Protein AF-A0A966YCP8-F1 (afdb_monomer)

Mean predicted aligned error: 17.78 Å

Foldseek 3Di:
DCVVVVHQLQRLCVQLVHHSVVSVCVVVVVDDDDPSSQVSCCVRVVAHSVNVLVVVLVVLLVLLQVQQPPPVDPDDRDDSVVSSCCCVPPVVVSVVVSVVSVVVVVVVVVVVVVVVVVCVVCVVVVVVVVVVVVCVVCVVDDPVVVVVVVVVCVVVDDDDDDDD

Nearest PDB structures (foldseek):
  6chv-assembly1_C  TM=6.507E-01  e=5.576E-02  Proteus vulgaris
  6f8s-assembly1_C  TM=6.378E-01  e=7.864E-02  Pseudomonas putida
  2icp-assembly1_A  TM=6.429E-01  e=9.890E-02  Escherichia coli CFT073
  6f8h-assembly2_C-3  TM=6.432E-01  e=1.244E-01  Pseudomonas putida
  6cf1-assembly1_A  TM=6.341E-01  e=1.047E-01  Proteus vulgaris

Structure (mmCIF, N/CA/C/O backbone):
data_AF-A0A966YCP8-F1
#
_entry.id   AF-A0A966YCP8-F1
#
loop_
_atom_site.group_PDB
_atom_site.id
_atom_site.type_symbol
_atom_site.label_atom_id
_atom_site.label_alt_id
_atom_site.label_comp_id
_atom_site.label_asym_id
_atom_site.label_entity_id
_atom_site.label_seq_id
_atom_site.pdbx_PDB_ins_code
_atom_site.Cartn_x
_atom_site.Cartn_y
_atom_site.Cartn_z
_atom_site.occupancy
_atom_site.B_iso_or_equiv
_atom_site.auth_seq_id
_atom_site.auth_comp_id
_atom_site.auth_asym_id
_atom_site.auth_atom_id
_atom_site.pdbx_PDB_model_num
ATOM 1 N N . MET A 1 1 ? -11.196 8.444 13.468 1.00 68.56 1 MET A N 1
ATOM 2 C CA . MET A 1 1 ? -11.746 8.598 14.839 1.00 68.56 1 MET A CA 1
ATOM 3 C C . MET A 1 1 ? -11.099 9.725 15.640 1.00 68.56 1 MET A C 1
ATOM 5 O O . MET A 1 1 ? -11.724 10.765 15.791 1.00 68.56 1 MET A O 1
ATOM 9 N N . ARG A 1 2 ? -9.838 9.603 16.083 1.00 79.38 2 ARG A N 1
ATOM 10 C CA . ARG A 1 2 ? -9.166 10.622 16.918 1.00 79.38 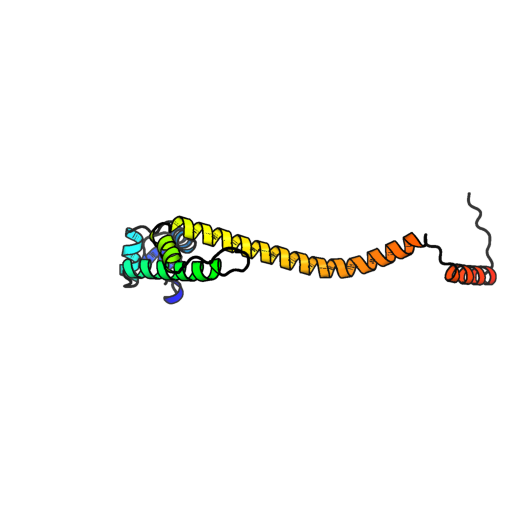2 ARG A CA 1
ATOM 11 C C . ARG A 1 2 ? -9.207 12.050 16.347 1.00 79.38 2 ARG A C 1
ATOM 13 O O . ARG A 1 2 ? -9.564 12.985 17.055 1.00 79.38 2 ARG A O 1
ATOM 20 N N . LYS A 1 3 ? -8.890 12.205 15.054 1.00 77.56 3 LYS A N 1
ATOM 21 C CA . LYS A 1 3 ? -8.942 13.496 14.337 1.00 77.56 3 LYS A CA 1
ATOM 22 C C . LYS A 1 3 ? -10.352 14.105 14.318 1.00 77.56 3 LYS A C 1
ATOM 24 O O . LYS A 1 3 ? -10.488 15.315 14.432 1.00 77.56 3 LYS A O 1
ATOM 29 N N . HIS A 1 4 ? -11.384 13.265 14.234 1.00 75.62 4 HIS A N 1
ATOM 30 C CA . HIS A 1 4 ? -12.790 13.679 14.214 1.00 75.62 4 HIS A CA 1
ATOM 31 C C . HIS A 1 4 ? -13.247 14.215 15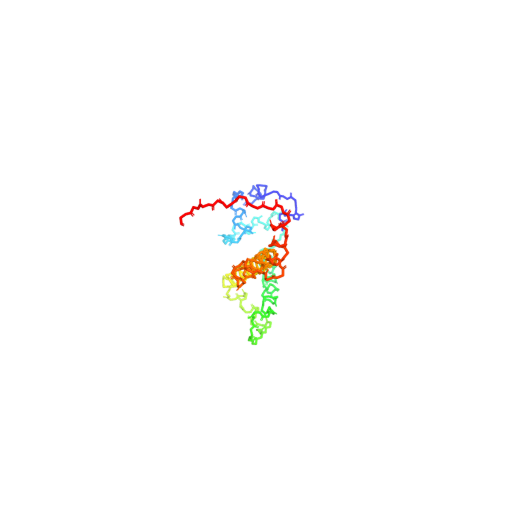.584 1.00 75.62 4 HIS A C 1
ATOM 33 O O . HIS A 1 4 ? -14.013 15.169 15.653 1.00 75.62 4 HIS A O 1
ATOM 39 N N . HIS A 1 5 ? -12.693 13.665 16.671 1.00 75.94 5 HIS A N 1
ATOM 40 C CA . HIS A 1 5 ? -12.909 14.125 18.049 1.00 75.94 5 HIS A CA 1
ATOM 41 C C . HIS A 1 5 ? -11.852 15.130 18.548 1.00 75.94 5 HIS A C 1
ATOM 43 O O . HIS A 1 5 ? -11.831 15.456 19.728 1.00 75.94 5 HIS A O 1
ATOM 49 N N . LYS A 1 6 ? -10.970 15.633 17.667 1.00 84.38 6 LYS A N 1
ATOM 50 C CA . LYS A 1 6 ? -9.878 16.580 17.984 1.00 84.38 6 LYS A CA 1
ATOM 51 C C . LYS A 1 6 ? -8.927 16.146 19.115 1.00 84.38 6 LYS A C 1
ATOM 53 O O . LYS A 1 6 ? -8.263 16.992 19.703 1.00 84.38 6 LYS A O 1
ATOM 58 N N . HIS A 1 7 ? -8.803 14.850 19.385 1.00 86.38 7 HIS A N 1
ATOM 59 C CA . HIS A 1 7 ? -7.879 14.355 20.407 1.00 86.38 7 HIS A CA 1
ATOM 60 C C . HIS A 1 7 ? -6.434 14.291 19.885 1.00 86.38 7 HIS A C 1
ATOM 62 O O . HIS A 1 7 ? -6.196 13.995 18.713 1.00 86.38 7 HIS A O 1
ATOM 68 N N . THR A 1 8 ? -5.436 14.503 20.740 1.00 89.50 8 THR A N 1
ATOM 69 C CA . THR A 1 8 ? -4.015 14.224 20.451 1.00 89.50 8 THR A CA 1
ATOM 70 C C . THR A 1 8 ? -3.688 12.736 20.643 1.00 89.50 8 THR A C 1
ATOM 72 O O . THR A 1 8 ? -4.426 12.012 21.310 1.00 89.50 8 THR A O 1
ATOM 75 N N . GLN A 1 9 ? -2.598 12.221 20.049 1.00 85.38 9 GLN A N 1
ATOM 76 C CA . GLN A 1 9 ? -2.200 10.808 20.240 1.00 85.38 9 GLN A CA 1
ATOM 77 C C . GLN A 1 9 ? -1.966 10.483 21.727 1.00 85.38 9 GLN A C 1
ATOM 79 O O . GLN A 1 9 ? -2.270 9.382 22.180 1.00 85.38 9 GLN A O 1
ATOM 84 N N . ALA A 1 10 ? -1.475 11.462 22.495 1.00 87.88 10 ALA A N 1
ATOM 85 C CA . ALA A 1 10 ? -1.295 11.349 23.937 1.00 87.88 10 ALA A CA 1
ATOM 86 C C . ALA A 1 10 ? -2.628 11.303 24.698 1.00 87.88 10 ALA A C 1
ATOM 88 O O . ALA A 1 10 ? -2.772 10.498 25.616 1.00 87.88 10 ALA A O 1
ATOM 89 N N . GLU 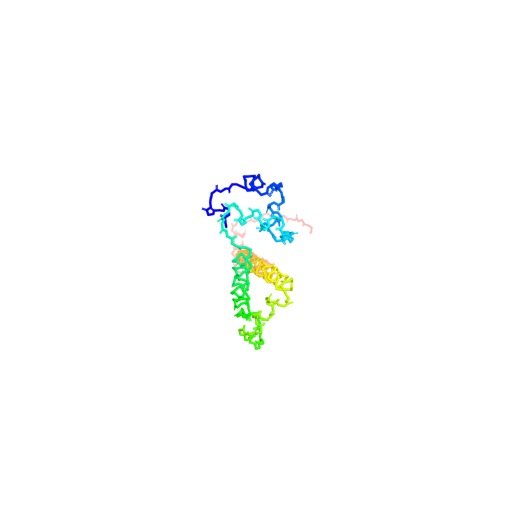A 1 11 ? -3.607 12.124 24.313 1.00 86.44 11 GLU A N 1
ATOM 90 C CA . GLU A 1 11 ? -4.959 12.086 24.885 1.00 86.44 11 GLU A CA 1
ATOM 91 C C . GLU A 1 11 ? -5.654 10.761 24.591 1.00 86.44 11 GLU A C 1
ATOM 93 O O . GLU A 1 11 ? -6.167 10.130 25.512 1.00 86.44 11 GLU A O 1
ATOM 98 N N . LEU A 1 12 ? -5.596 10.288 23.342 1.00 86.94 12 LEU A N 1
ATOM 99 C CA . LEU A 1 12 ? -6.151 8.986 22.983 1.00 86.94 12 LEU A CA 1
ATOM 100 C C . LEU A 1 12 ? -5.473 7.858 23.766 1.00 86.94 12 LEU A C 1
ATOM 102 O O . LEU A 1 12 ? -6.165 6.988 24.280 1.00 86.94 12 LEU A O 1
ATOM 106 N N . GLY A 1 13 ? -4.143 7.896 23.895 1.00 87.56 13 GLY A N 1
ATOM 107 C CA . GLY A 1 13 ? -3.394 6.920 24.683 1.00 87.56 13 GLY A CA 1
ATOM 108 C C . GLY A 1 13 ? -3.882 6.857 26.131 1.00 87.56 13 GLY A C 1
ATOM 109 O O . GLY A 1 13 ? -4.168 5.775 26.638 1.00 87.56 13 GLY A O 1
ATOM 110 N N . LYS A 1 14 ? -4.083 8.016 26.769 1.00 86.31 14 LYS A N 1
ATOM 111 C CA . LYS A 1 14 ? -4.656 8.091 28.122 1.00 86.31 14 LYS A CA 1
ATOM 112 C C . LYS A 1 14 ? -6.074 7.516 28.190 1.00 86.31 14 LYS A C 1
ATOM 114 O O . LYS A 1 14 ? -6.365 6.777 29.122 1.00 86.31 14 LYS A O 1
ATOM 119 N N . LEU A 1 15 ? -6.922 7.824 27.207 1.00 85.19 15 LEU A N 1
ATOM 120 C CA . LEU A 1 15 ? -8.311 7.350 27.128 1.00 85.19 15 LEU A CA 1
ATOM 121 C C . LEU A 1 15 ? -8.419 5.825 26.999 1.00 85.19 15 LEU A C 1
ATOM 123 O O . LEU A 1 15 ? -9.285 5.228 27.625 1.00 85.19 15 LEU A O 1
ATOM 127 N N . ILE A 1 16 ? -7.531 5.194 26.227 1.00 86.94 16 ILE A N 1
ATOM 128 C CA . ILE A 1 16 ? -7.567 3.741 25.971 1.00 86.94 16 ILE A CA 1
ATOM 129 C C . ILE A 1 16 ? -6.536 2.948 26.796 1.00 86.94 16 ILE A C 1
ATOM 131 O O . ILE A 1 16 ? -6.344 1.751 26.588 1.00 86.94 16 ILE A O 1
ATOM 135 N N . GLY A 1 17 ? -5.855 3.606 27.741 1.00 84.75 17 GLY A N 1
ATOM 136 C CA . GLY A 1 17 ? -4.906 2.974 28.663 1.00 84.75 17 GLY A CA 1
ATOM 137 C C . GLY A 1 17 ? -3.609 2.469 28.017 1.00 84.75 17 GLY A C 1
ATOM 138 O O . GLY A 1 17 ? -3.042 1.481 28.486 1.00 84.75 17 GLY A O 1
ATOM 139 N N . VAL A 1 18 ? -3.130 3.119 26.950 1.00 87.06 18 VAL A N 1
ATOM 140 C CA . VAL A 1 18 ? -1.875 2.785 26.247 1.00 87.06 18 VAL A CA 1
ATOM 141 C C . VAL A 1 18 ? -0.979 4.015 26.065 1.00 87.06 18 VAL A C 1
ATOM 143 O O . VAL A 1 18 ? -1.393 5.158 26.239 1.00 87.06 18 VAL A O 1
ATOM 146 N N . THR A 1 19 ? 0.287 3.809 25.710 1.00 90.12 19 THR A N 1
ATOM 147 C CA . THR A 1 19 ? 1.211 4.929 25.480 1.00 90.12 19 THR A CA 1
ATOM 148 C C . THR A 1 19 ? 0.932 5.626 24.144 1.00 90.12 19 THR A C 1
ATOM 150 O O . THR A 1 19 ? 0.457 5.011 23.191 1.00 90.12 19 THR A O 1
ATOM 153 N N . ALA A 1 20 ? 1.289 6.909 24.033 1.00 88.12 20 ALA A N 1
ATOM 154 C CA . ALA A 1 20 ? 1.177 7.658 22.774 1.00 88.12 20 ALA A CA 1
ATOM 155 C C . ALA A 1 20 ? 1.966 6.995 21.626 1.00 88.12 20 ALA A C 1
ATOM 157 O O . ALA A 1 20 ? 1.510 6.967 20.486 1.00 88.12 20 ALA A O 1
ATOM 158 N N . ALA A 1 21 ? 3.120 6.397 21.940 1.00 86.31 21 ALA A N 1
ATOM 159 C CA . ALA A 1 21 ? 3.900 5.619 20.982 1.00 86.31 21 ALA A CA 1
ATOM 160 C C . ALA A 1 21 ? 3.131 4.384 20.484 1.00 86.31 21 ALA A C 1
ATOM 162 O O . ALA A 1 21 ? 3.153 4.093 19.294 1.00 86.31 21 ALA A O 1
ATOM 163 N N . TYR A 1 22 ? 2.403 3.690 21.365 1.00 85.31 22 TYR A N 1
ATOM 164 C CA . TYR A 1 22 ? 1.564 2.556 20.976 1.00 85.31 22 TYR A CA 1
ATOM 165 C C . TYR A 1 22 ? 0.409 2.988 20.060 1.00 85.31 22 TYR A C 1
ATOM 167 O O . TYR A 1 22 ? 0.140 2.318 19.068 1.00 85.31 22 TYR A O 1
ATOM 175 N N . VAL A 1 23 ? -0.210 4.146 20.325 1.00 83.94 23 VAL A N 1
ATOM 176 C CA . VAL A 1 23 ? -1.199 4.759 19.416 1.00 83.94 23 VAL A CA 1
ATOM 177 C C . VAL A 1 23 ? -0.590 5.048 18.044 1.00 83.94 23 VAL A C 1
ATOM 179 O O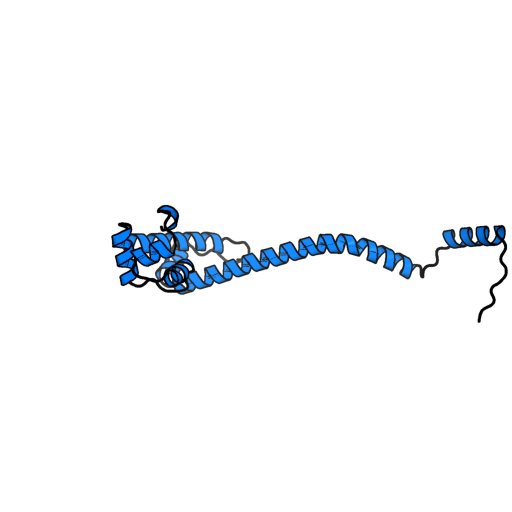 . VAL A 1 23 ? -1.207 4.737 17.034 1.00 83.94 23 VAL A O 1
ATOM 182 N N . ASN A 1 24 ? 0.624 5.597 17.990 1.00 84.56 24 ASN A N 1
ATOM 183 C CA . ASN A 1 24 ? 1.301 5.877 16.724 1.00 84.56 24 ASN A CA 1
ATOM 184 C C . ASN A 1 24 ? 1.596 4.594 15.925 1.00 84.56 24 ASN A C 1
ATOM 186 O O . ASN A 1 24 ? 1.432 4.565 14.710 1.00 84.56 24 ASN A O 1
ATOM 190 N N . LEU A 1 25 ? 1.998 3.511 16.598 1.00 82.94 25 LEU A N 1
ATOM 191 C CA . LEU A 1 25 ? 2.202 2.215 15.943 1.00 82.94 25 LEU A CA 1
ATOM 192 C C 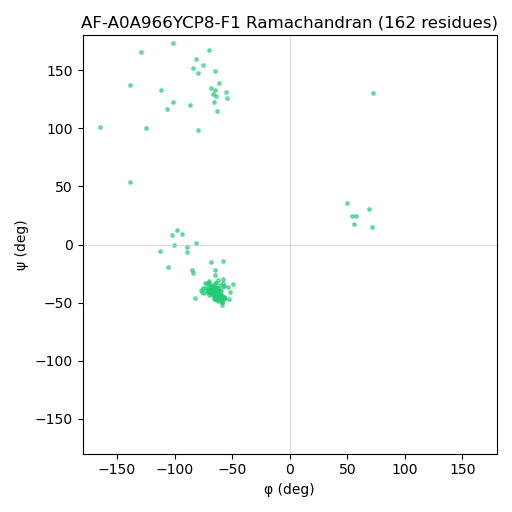. LEU A 1 25 ? 0.892 1.636 15.390 1.00 82.94 25 LEU A C 1
ATOM 194 O O . LEU A 1 25 ? 0.908 1.050 14.312 1.00 82.94 25 LEU A O 1
ATOM 198 N N . LEU A 1 26 ? -0.226 1.813 16.104 1.00 80.31 26 LEU A N 1
ATOM 199 C CA . LEU A 1 26 ? -1.553 1.432 15.611 1.00 80.31 26 LEU A CA 1
ATOM 200 C C . LEU A 1 26 ? -1.983 2.293 14.412 1.00 80.31 26 LEU A C 1
ATOM 202 O O . LEU A 1 26 ? -2.469 1.744 13.434 1.00 80.31 26 LEU A O 1
ATOM 206 N N . GLU A 1 27 ? -1.770 3.615 14.450 1.00 78.38 27 GLU A N 1
ATOM 207 C CA . GLU A 1 27 ? -2.122 4.526 13.341 1.00 78.38 27 GLU A CA 1
ATOM 208 C C . GLU A 1 27 ? -1.301 4.255 12.063 1.00 78.38 27 GLU A C 1
ATOM 210 O O . GLU A 1 27 ? -1.784 4.524 10.968 1.00 78.38 27 GLU A O 1
ATOM 215 N N . ASN A 1 28 ? -0.089 3.703 12.190 1.00 77.56 28 ASN A N 1
ATOM 216 C CA . ASN A 1 28 ? 0.773 3.332 11.060 1.00 77.56 28 ASN A CA 1
ATOM 217 C C . ASN A 1 28 ? 0.688 1.839 10.681 1.00 77.56 28 ASN A C 1
ATOM 219 O O . ASN A 1 28 ? 1.551 1.360 9.950 1.00 77.56 28 ASN A O 1
ATOM 223 N N . ASN A 1 29 ? -0.293 1.087 11.197 1.00 73.38 29 ASN A N 1
ATOM 224 C CA . ASN A 1 29 ? -0.479 -0.351 10.933 1.00 73.38 29 ASN A CA 1
ATOM 225 C C . ASN A 1 29 ? 0.728 -1.244 11.298 1.00 73.38 2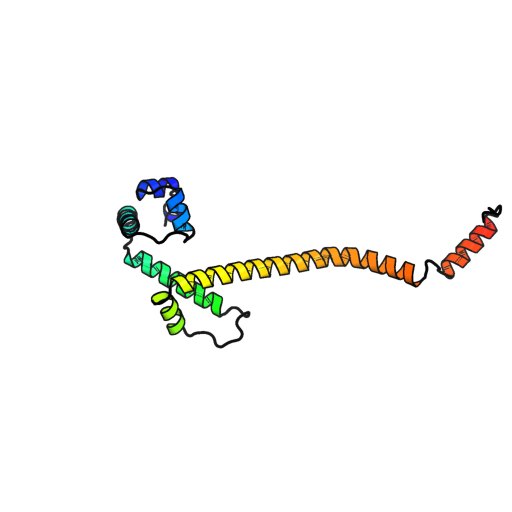9 ASN A C 1
ATOM 227 O O . ASN A 1 29 ? 0.893 -2.346 10.784 1.00 73.38 29 ASN A O 1
ATOM 231 N N . GLN A 1 30 ? 1.576 -0.803 12.229 1.00 69.00 30 GLN A N 1
ATOM 232 C CA . GLN A 1 30 ? 2.766 -1.544 12.674 1.00 69.00 30 GLN A CA 1
ATOM 233 C C . GLN A 1 30 ? 2.476 -2.497 13.847 1.00 69.00 30 GLN A C 1
ATOM 235 O O . GLN A 1 30 ? 3.347 -3.260 14.275 1.00 69.00 30 GLN A O 1
ATOM 240 N N . ARG A 1 31 ? 1.262 -2.454 14.410 1.00 76.62 31 ARG A N 1
ATOM 241 C CA . ARG A 1 31 ? 0.793 -3.344 15.481 1.00 76.62 31 ARG A CA 1
ATOM 242 C C . ARG A 1 31 ? -0.647 -3.769 15.220 1.00 76.62 31 ARG A C 1
ATOM 244 O O . ARG A 1 31 ? -1.488 -2.939 14.903 1.00 76.62 31 ARG A O 1
ATOM 251 N N . THR A 1 32 ? -0.938 -5.048 15.438 1.00 75.94 32 THR A N 1
ATOM 252 C CA . THR A 1 32 ? -2.307 -5.572 15.408 1.00 75.94 32 THR A CA 1
ATOM 253 C C . THR A 1 32 ? -3.112 -5.033 16.591 1.00 75.94 32 THR A C 1
ATOM 255 O O . THR A 1 32 ? -2.639 -5.038 17.732 1.00 75.94 32 THR A O 1
ATOM 258 N N . LEU A 1 33 ? -4.338 -4.587 16.322 1.00 77.44 33 LEU A N 1
ATOM 259 C CA . LEU A 1 33 ? -5.264 -4.098 17.338 1.00 77.44 33 LEU A CA 1
ATOM 260 C C . LEU A 1 33 ? -5.666 -5.245 18.280 1.00 77.44 33 LEU A C 1
ATOM 262 O O . LEU A 1 33 ? -6.164 -6.280 17.843 1.00 77.44 33 LEU A O 1
ATOM 266 N N . THR A 1 34 ? -5.435 -5.082 19.584 1.00 80.75 34 THR A N 1
ATOM 267 C CA . THR A 1 34 ? -5.805 -6.104 20.579 1.00 80.75 34 THR A CA 1
ATOM 268 C C . THR A 1 34 ? -7.264 -5.958 20.998 1.00 80.75 34 THR A C 1
ATOM 270 O O . THR A 1 34 ? -7.779 -4.843 21.049 1.00 80.75 34 THR A O 1
ATOM 273 N N . VAL A 1 35 ? -7.909 -7.063 21.396 1.00 77.19 35 VAL A N 1
ATOM 274 C CA . VAL A 1 35 ? -9.305 -7.075 21.887 1.00 77.19 35 VAL A CA 1
ATOM 275 C C . VAL A 1 35 ? -9.525 -6.048 23.002 1.00 77.19 35 VAL A C 1
ATOM 277 O O . VAL A 1 35 ? -10.509 -5.319 22.982 1.00 77.19 35 VAL A O 1
ATOM 280 N N . LYS A 1 36 ? -8.570 -5.918 23.932 1.00 78.75 36 LYS A N 1
ATOM 281 C CA . LYS A 1 36 ? -8.628 -4.940 25.028 1.00 78.75 36 LYS A CA 1
ATOM 282 C C . LYS A 1 36 ? -8.696 -3.495 24.522 1.00 78.75 36 LYS A C 1
ATOM 284 O O . LYS A 1 36 ? -9.499 -2.712 25.017 1.00 78.75 36 LYS A O 1
ATOM 289 N N . VAL A 1 37 ? -7.867 -3.148 23.536 1.00 81.81 37 VAL A N 1
ATOM 290 C CA . VAL A 1 37 ? -7.850 -1.799 22.946 1.00 81.81 37 VAL A CA 1
ATOM 291 C C . VAL A 1 37 ? -9.134 -1.545 22.157 1.00 81.81 37 VAL A C 1
ATOM 293 O O . VAL A 1 37 ? -9.709 -0.462 22.220 1.00 81.81 37 VAL A O 1
ATOM 296 N N . LEU A 1 38 ? -9.624 -2.569 21.470 1.00 78.50 38 LEU A N 1
ATOM 297 C CA . LEU A 1 38 ? -10.853 -2.537 20.687 1.00 78.50 38 LEU A CA 1
ATOM 298 C C . LEU A 1 38 ? -12.090 -2.293 21.572 1.00 78.50 38 LEU A C 1
ATOM 300 O O . LEU A 1 38 ? -12.904 -1.422 21.269 1.00 78.50 38 LEU A O 1
ATOM 304 N N . MET A 1 39 ? -12.172 -2.975 22.720 1.00 79.75 39 MET A N 1
ATOM 305 C CA . MET A 1 39 ? -13.196 -2.727 23.742 1.00 79.75 39 MET A CA 1
ATOM 306 C C . MET A 1 39 ? -13.094 -1.311 24.311 1.00 79.75 39 MET A C 1
ATOM 308 O O . MET A 1 39 ? -14.088 -0.601 24.345 1.00 79.75 39 MET A O 1
ATOM 312 N N . SER A 1 40 ? -11.891 -0.839 24.651 1.00 81.56 40 SER A N 1
ATOM 313 C CA . SER A 1 40 ? -11.731 0.531 25.163 1.00 81.56 40 SER A CA 1
ATOM 314 C C . SER A 1 40 ? -12.087 1.615 24.136 1.00 81.56 40 SER A C 1
ATOM 316 O O . SER A 1 40 ? -12.612 2.660 24.501 1.00 81.56 40 SER A O 1
ATOM 318 N N . LEU A 1 41 ? -11.850 1.378 22.841 1.00 79.44 41 LEU A N 1
ATOM 319 C CA . LEU A 1 41 ? -12.301 2.275 21.772 1.00 79.44 41 LEU A CA 1
ATOM 320 C C . LEU A 1 41 ? -13.828 2.260 21.632 1.00 79.44 41 LEU A C 1
ATOM 322 O O . LEU A 1 41 ? -14.416 3.313 21.386 1.00 79.44 41 LEU A O 1
ATOM 326 N N . THR A 1 42 ? -14.446 1.091 21.824 1.00 79.44 42 THR A N 1
ATOM 327 C CA . THR A 1 42 ? -15.906 0.929 21.855 1.00 79.44 42 THR A CA 1
ATOM 328 C C . THR A 1 42 ? -16.509 1.703 23.025 1.00 79.44 42 THR A C 1
ATOM 330 O O . THR A 1 42 ? -17.448 2.461 22.823 1.00 79.44 42 THR A O 1
ATOM 333 N N . ASP A 1 43 ? -15.923 1.603 24.218 1.00 80.69 43 ASP A N 1
ATOM 334 C CA . ASP A 1 43 ? -16.393 2.310 25.415 1.00 80.69 43 ASP A CA 1
ATOM 335 C C . ASP A 1 43 ? -16.233 3.834 25.297 1.00 80.69 43 ASP A C 1
ATOM 337 O O . ASP A 1 43 ? -17.105 4.594 25.713 1.00 80.69 43 ASP A O 1
ATOM 341 N N . VAL A 1 44 ? -15.120 4.297 24.716 1.00 81.56 44 VAL A N 1
ATOM 342 C CA . VAL A 1 44 ? -14.805 5.730 24.609 1.00 81.56 44 VAL A CA 1
ATOM 343 C C . VAL A 1 44 ? -15.602 6.426 23.504 1.00 81.56 44 VAL A C 1
ATOM 345 O O . VAL A 1 44 ? -15.999 7.578 23.676 1.00 81.56 44 VAL A O 1
ATOM 348 N N . TYR A 1 45 ? -15.803 5.767 22.360 1.00 78.81 45 TYR A N 1
ATOM 349 C CA . TYR A 1 45 ? -16.415 6.391 21.180 1.00 78.81 45 TYR A CA 1
ATOM 350 C C . TYR A 1 45 ? -17.798 5.831 20.825 1.00 78.81 45 TYR A C 1
ATOM 352 O O . TYR A 1 45 ? -18.441 6.367 19.927 1.00 78.81 45 TYR A O 1
ATOM 360 N N . GLY A 1 46 ? -18.274 4.791 21.515 1.00 71.69 46 GLY A N 1
ATOM 361 C CA . GLY A 1 46 ? -19.578 4.165 21.271 1.00 71.69 46 GLY A CA 1
ATOM 362 C C . GLY A 1 46 ? -19.660 3.360 19.972 1.00 71.69 46 GLY A C 1
ATOM 363 O O . GLY A 1 46 ? -20.759 3.063 19.517 1.00 71.69 46 GLY A O 1
ATOM 364 N N . ILE A 1 47 ? -18.518 3.036 19.358 1.00 67.62 47 ILE A N 1
ATOM 365 C CA . ILE A 1 47 ? -18.443 2.377 18.048 1.00 67.62 47 ILE A CA 1
ATOM 366 C C . ILE A 1 47 ? -18.151 0.904 18.262 1.00 67.62 47 ILE A C 1
ATOM 368 O O . ILE A 1 47 ? -17.140 0.563 18.874 1.00 67.62 47 ILE A O 1
ATOM 372 N N . SER A 1 48 ? -19.015 0.030 17.758 1.00 70.81 48 SER A N 1
ATOM 373 C CA . SER A 1 48 ? -18.848 -1.404 17.956 1.00 70.81 48 SER A CA 1
ATOM 374 C C . SER A 1 48 ? -17.577 -1.924 17.275 1.00 70.81 48 SER A C 1
ATOM 376 O O . SER A 1 48 ? -17.159 -1.460 16.211 1.00 70.81 48 SER A O 1
ATOM 378 N N . ALA A 1 49 ? -16.985 -2.965 17.862 1.00 63.84 49 ALA A N 1
ATOM 379 C CA . ALA A 1 49 ? -15.882 -3.714 17.262 1.00 63.84 49 ALA A CA 1
ATOM 380 C C . ALA A 1 49 ? -16.151 -4.140 15.809 1.00 63.84 49 ALA A C 1
ATOM 382 O O . ALA A 1 49 ? -15.249 -4.201 14.973 1.00 63.84 49 ALA A O 1
ATOM 383 N N . GLN A 1 50 ? -17.419 -4.427 15.535 1.00 64.88 50 GLN A N 1
ATOM 384 C CA . GLN A 1 50 ? -17.924 -4.911 14.266 1.00 64.88 50 GLN A CA 1
ATOM 385 C C . GLN A 1 50 ? -18.002 -3.789 13.226 1.00 64.88 50 GLN A C 1
ATOM 387 O O . GLN A 1 50 ? -17.579 -3.996 12.095 1.00 64.88 50 GLN A O 1
ATOM 392 N N . GLU A 1 51 ? -18.434 -2.586 13.613 1.00 64.12 51 GLU A N 1
ATOM 393 C CA . GLU A 1 51 ? -18.384 -1.398 12.746 1.00 64.12 51 GLU A CA 1
ATOM 394 C C . GLU A 1 51 ? -16.945 -1.002 12.403 1.00 64.12 51 GLU A C 1
ATOM 396 O O . GLU A 1 51 ? -16.666 -0.628 11.263 1.00 64.12 51 GLU A O 1
ATOM 401 N N . LEU A 1 52 ? -16.009 -1.124 13.354 1.00 63.03 52 LEU A N 1
ATOM 402 C CA . LEU A 1 52 ? -14.595 -0.838 13.095 1.00 63.03 52 LEU A CA 1
ATOM 403 C C . LEU A 1 52 ? -14.005 -1.800 12.055 1.00 63.03 52 LEU A C 1
ATOM 405 O O . LEU A 1 52 ? -13.337 -1.365 11.118 1.00 63.03 52 LEU A O 1
ATOM 409 N N . ALA A 1 53 ? -14.278 -3.098 12.208 1.00 67.38 53 ALA A N 1
ATOM 410 C CA . ALA A 1 53 ? -13.819 -4.124 11.276 1.00 67.38 53 ALA A CA 1
ATOM 411 C C . ALA A 1 53 ? -14.450 -3.957 9.883 1.00 67.38 53 ALA A C 1
ATOM 413 O O . ALA A 1 53 ? -13.742 -4.007 8.882 1.00 67.38 53 ALA A O 1
ATOM 414 N N . GLN A 1 54 ? -15.757 -3.680 9.816 1.00 67.38 54 GLN A N 1
ATOM 415 C CA . GLN A 1 54 ? -16.471 -3.467 8.551 1.00 67.38 54 GLN A CA 1
ATOM 416 C C . GLN A 1 54 ? -15.989 -2.220 7.801 1.00 67.38 54 GLN A C 1
ATOM 418 O O . GLN A 1 54 ? -15.906 -2.233 6.574 1.00 67.38 54 GLN A O 1
ATOM 423 N N . THR A 1 55 ? -15.655 -1.147 8.523 1.00 66.69 55 THR A N 1
ATOM 424 C CA . THR A 1 55 ? -15.137 0.082 7.905 1.00 66.69 55 THR A CA 1
ATOM 425 C C . THR A 1 55 ? -13.773 -0.170 7.262 1.00 66.69 55 THR A C 1
ATOM 427 O O . THR A 1 55 ? -13.559 0.225 6.120 1.00 66.69 55 THR A O 1
ATOM 430 N N . HIS A 1 56 ? -12.884 -0.893 7.951 1.00 72.94 56 HIS A N 1
ATOM 431 C CA . HIS A 1 56 ? -11.568 -1.257 7.418 1.00 72.94 56 HIS A CA 1
ATOM 432 C C . HIS A 1 56 ? -11.684 -2.162 6.182 1.00 72.94 56 HIS A C 1
ATOM 434 O O . HIS A 1 56 ? -11.011 -1.939 5.181 1.00 72.94 56 HIS A O 1
ATOM 440 N N . GLU A 1 57 ? -12.597 -3.136 6.213 1.00 79.75 57 GLU A N 1
ATOM 441 C CA . GLU A 1 57 ? -12.844 -4.043 5.088 1.00 79.75 57 GLU A CA 1
ATOM 442 C C . GLU A 1 57 ? -13.349 -3.292 3.841 1.00 79.75 57 GLU A C 1
ATOM 444 O O . GLU A 1 57 ? -12.912 -3.553 2.718 1.00 79.75 57 GLU A O 1
ATOM 449 N N . ALA A 1 58 ? -14.242 -2.316 4.031 1.00 81.69 58 ALA A N 1
ATOM 450 C CA . ALA A 1 58 ? -14.749 -1.475 2.950 1.00 81.69 58 ALA A CA 1
ATOM 451 C C . ALA A 1 58 ? -13.673 -0.531 2.383 1.00 81.69 58 ALA A C 1
ATOM 453 O O . ALA A 1 58 ? -13.606 -0.334 1.165 1.00 81.69 58 ALA A O 1
ATOM 454 N N . GLU A 1 59 ? -12.830 0.045 3.243 1.00 86.38 59 GLU A N 1
ATOM 455 C CA . GLU A 1 59 ? -11.697 0.882 2.835 1.00 86.38 59 GLU A CA 1
ATOM 456 C C . GLU A 1 59 ? -10.662 0.079 2.036 1.00 86.38 59 GLU A C 1
ATOM 458 O O . GLU A 1 59 ? -10.243 0.520 0.964 1.00 86.38 59 GLU A O 1
ATOM 463 N N . ASP A 1 60 ? -10.310 -1.124 2.493 1.00 89.31 60 ASP A N 1
ATOM 464 C CA . ASP A 1 60 ? -9.372 -2.013 1.801 1.00 89.31 60 ASP A CA 1
ATOM 465 C C . ASP A 1 60 ? -9.900 -2.481 0.451 1.00 89.31 60 ASP A C 1
ATOM 467 O O . ASP A 1 60 ? -9.168 -2.465 -0.540 1.00 89.31 60 ASP A O 1
ATOM 471 N N . LEU A 1 61 ? -11.183 -2.844 0.382 1.00 92.00 61 LEU A N 1
ATOM 472 C CA . LEU A 1 61 ? -11.816 -3.240 -0.871 1.00 92.00 61 LEU A CA 1
ATOM 473 C C . LEU A 1 61 ? -11.802 -2.094 -1.890 1.00 92.00 61 LEU A C 1
ATOM 475 O O . LEU A 1 61 ? -11.514 -2.313 -3.068 1.00 92.00 61 LEU A O 1
ATOM 479 N N . ASN A 1 62 ? -12.097 -0.869 -1.452 1.00 90.56 62 ASN A N 1
ATOM 480 C CA . ASN A 1 62 ? -12.042 0.303 -2.322 1.00 90.56 62 ASN A CA 1
ATOM 481 C C . ASN A 1 62 ? -10.608 0.613 -2.766 1.00 90.56 62 ASN A C 1
ATOM 483 O O . ASN A 1 62 ? -10.393 0.883 -3.947 1.00 90.56 62 ASN A O 1
ATOM 487 N N . ALA A 1 63 ? -9.630 0.523 -1.860 1.00 91.12 63 ALA A N 1
ATOM 488 C CA . ALA A 1 63 ? -8.221 0.716 -2.190 1.00 91.12 63 ALA A CA 1
ATOM 489 C C . ALA A 1 63 ? -7.749 -0.305 -3.235 1.00 91.12 63 ALA A C 1
ATOM 491 O O . ALA A 1 63 ? -7.197 0.085 -4.262 1.00 91.12 63 ALA A O 1
ATOM 492 N N . LEU A 1 64 ? -8.043 -1.593 -3.030 1.00 93.38 64 LEU A N 1
ATOM 493 C CA . LEU A 1 64 ? -7.708 -2.646 -3.987 1.00 93.38 64 LEU A CA 1
ATOM 494 C C . LEU A 1 64 ? -8.349 -2.406 -5.353 1.00 93.38 64 LEU A C 1
ATOM 496 O O . LEU A 1 64 ? -7.652 -2.499 -6.357 1.00 93.38 64 LEU A O 1
ATOM 500 N N . ARG A 1 65 ? -9.636 -2.033 -5.405 1.00 92.69 65 ARG A N 1
ATOM 501 C CA . ARG A 1 65 ? -10.322 -1.699 -6.669 1.00 92.69 65 ARG A CA 1
ATOM 502 C C . ARG A 1 65 ? -9.646 -0.571 -7.437 1.00 92.69 65 ARG A C 1
ATOM 504 O O . ARG A 1 65 ? -9.688 -0.566 -8.660 1.00 92.69 65 ARG A O 1
ATOM 511 N N . MET A 1 66 ? -9.086 0.416 -6.743 1.00 90.62 66 MET A N 1
ATOM 512 C CA . MET A 1 66 ? -8.360 1.501 -7.401 1.00 90.62 66 MET A CA 1
ATOM 513 C C . MET A 1 66 ? -6.992 1.026 -7.896 1.00 90.62 66 MET A C 1
ATOM 515 O O . MET A 1 66 ? -6.625 1.345 -9.020 1.00 90.62 66 MET A O 1
ATOM 519 N N . MET A 1 67 ? -6.280 0.230 -7.094 1.00 92.81 67 MET A N 1
ATOM 520 C CA . MET A 1 67 ? -4.948 -0.284 -7.428 1.00 92.81 67 MET A CA 1
ATOM 521 C C . MET A 1 67 ? -4.966 -1.226 -8.632 1.00 92.81 67 MET A C 1
ATOM 523 O O . MET A 1 67 ? -4.163 -1.060 -9.539 1.00 92.81 67 MET A O 1
ATOM 527 N N . VAL A 1 68 ? -5.892 -2.191 -8.684 1.00 92.25 68 VAL A N 1
ATOM 528 C CA . VAL A 1 68 ? -5.935 -3.182 -9.780 1.00 92.25 68 VAL A CA 1
ATOM 529 C C . VAL A 1 68 ? -6.318 -2.584 -11.135 1.00 92.25 68 VAL A C 1
ATOM 531 O O . VAL A 1 68 ? -6.113 -3.225 -12.158 1.00 92.25 68 VAL A O 1
ATOM 534 N N . ARG A 1 69 ? -6.853 -1.358 -11.146 1.00 90.69 69 ARG A N 1
ATOM 535 C CA . ARG A 1 69 ? -7.174 -0.600 -12.363 1.00 90.69 69 ARG A CA 1
ATOM 536 C C . ARG A 1 69 ? -6.011 0.258 -12.857 1.00 90.69 69 ARG A C 1
ATOM 538 O O . ARG A 1 69 ? -6.165 0.945 -13.867 1.00 90.69 69 ARG A O 1
ATOM 545 N N . ASP A 1 70 ? -4.887 0.268 -12.144 1.00 90.25 70 ASP A N 1
ATOM 546 C CA . ASP A 1 70 ? -3.695 0.979 -12.588 1.00 90.25 70 ASP A CA 1
ATOM 547 C C . ASP A 1 70 ? -3.142 0.338 -13.882 1.00 90.25 70 ASP A C 1
ATOM 549 O O . ASP A 1 70 ? -3.006 -0.888 -13.939 1.00 90.25 70 ASP A O 1
ATOM 553 N N . PRO A 1 71 ? -2.802 1.137 -14.914 1.00 86.94 71 PRO A N 1
ATOM 554 C CA . PRO A 1 71 ? -2.272 0.643 -16.187 1.00 86.94 71 PRO A CA 1
ATOM 555 C C . PRO A 1 71 ? -0.980 -0.180 -16.094 1.00 86.94 71 PRO A C 1
ATOM 557 O O . PRO A 1 71 ? -0.608 -0.826 -17.073 1.00 86.94 71 PRO A O 1
ATOM 560 N N . ILE A 1 72 ? -0.277 -0.159 -14.955 1.00 87.62 72 ILE A N 1
ATOM 561 C CA . ILE A 1 72 ? 0.866 -1.042 -14.703 1.00 87.62 72 ILE A CA 1
ATOM 562 C C . ILE A 1 72 ? 0.472 -2.525 -14.806 1.00 87.62 72 ILE A C 1
ATOM 564 O O . ILE A 1 72 ? 1.289 -3.366 -15.193 1.00 87.62 72 ILE A O 1
ATOM 568 N N . PHE A 1 73 ? -0.783 -2.858 -14.493 1.00 88.81 73 PHE A N 1
ATOM 569 C CA . PHE A 1 73 ? -1.313 -4.205 -14.626 1.00 88.81 73 PHE A CA 1
ATOM 570 C C . PHE A 1 73 ? -1.842 -4.415 -16.046 1.00 88.81 73 PHE A C 1
ATOM 572 O O . PHE A 1 73 ? -2.741 -3.725 -16.513 1.00 88.81 73 PHE A O 1
ATOM 579 N N . SER A 1 74 ? -1.264 -5.390 -16.746 1.00 77.25 74 SER A N 1
ATOM 580 C CA . SER A 1 74 ? -1.569 -5.696 -18.155 1.00 77.25 74 SER A CA 1
ATOM 581 C C . SER A 1 74 ? -2.516 -6.891 -18.331 1.00 77.25 74 SER A C 1
ATOM 583 O O . SER A 1 74 ? -2.823 -7.273 -19.459 1.00 77.25 74 SER A O 1
ATOM 585 N N . SER A 1 75 ? -2.938 -7.502 -17.224 1.00 79.50 75 SER A N 1
ATOM 586 C CA . SER A 1 75 ? -3.743 -8.727 -17.177 1.00 79.50 75 SER A CA 1
ATOM 587 C C . SER A 1 75 ? -5.219 -8.428 -16.906 1.00 79.50 75 SER A C 1
ATOM 589 O O . SER A 1 75 ? -5.581 -7.295 -16.596 1.00 79.50 75 SER A O 1
ATOM 591 N N . ASP A 1 76 ? -6.059 -9.463 -16.979 1.00 84.88 76 ASP A N 1
ATOM 592 C CA . ASP A 1 76 ? -7.479 -9.364 -16.631 1.00 84.88 76 ASP A CA 1
ATOM 593 C C . ASP A 1 76 ? -7.685 -8.830 -15.201 1.00 84.88 76 ASP A C 1
ATOM 595 O O . ASP A 1 76 ? -7.069 -9.310 -14.242 1.00 84.88 76 ASP A O 1
ATOM 599 N N . GLU A 1 77 ? -8.568 -7.834 -15.070 1.00 88.12 77 GLU A N 1
ATOM 600 C CA . GLU A 1 77 ? -8.934 -7.225 -13.788 1.00 88.12 77 GLU A CA 1
ATOM 601 C C . GLU A 1 77 ? -9.681 -8.252 -12.914 1.00 88.12 77 GLU A C 1
ATOM 603 O O . GLU A 1 77 ? -10.653 -8.855 -13.384 1.00 88.12 77 GLU A O 1
ATOM 608 N N . PRO A 1 78 ? -9.281 -8.449 -11.641 1.00 90.69 78 PRO A N 1
ATOM 609 C CA . PRO A 1 78 ? -10.015 -9.313 -10.728 1.00 90.69 78 PRO A CA 1
ATOM 610 C C . PRO A 1 78 ? -11.439 -8.801 -10.508 1.00 90.69 78 PRO A C 1
ATOM 612 O O . PRO A 1 78 ? -11.658 -7.603 -10.309 1.00 90.69 78 PRO A O 1
ATOM 615 N N . ASP A 1 79 ? -12.413 -9.707 -10.469 1.00 92.38 79 ASP A N 1
ATOM 616 C CA . ASP A 1 79 ? -13.792 -9.314 -10.201 1.00 92.38 79 ASP A CA 1
ATOM 617 C C . ASP A 1 79 ? -13.998 -8.866 -8.737 1.00 92.38 79 ASP A C 1
ATOM 619 O O . ASP A 1 79 ? -13.172 -9.070 -7.839 1.00 92.38 79 ASP A O 1
ATOM 623 N N . LEU A 1 80 ? -15.151 -8.249 -8.461 1.00 90.75 80 LEU A N 1
ATOM 624 C CA . LEU A 1 80 ? -15.456 -7.735 -7.125 1.00 90.75 80 LEU A CA 1
ATOM 625 C C . LEU A 1 80 ? -15.515 -8.839 -6.051 1.00 90.75 80 LEU A C 1
ATOM 627 O O . LEU A 1 80 ? -15.225 -8.564 -4.884 1.00 90.75 80 LEU A O 1
ATOM 631 N N . GLN A 1 81 ? -15.903 -10.067 -6.413 1.00 91.69 81 GLN A N 1
ATOM 632 C CA . GLN A 1 81 ? -15.942 -11.187 -5.471 1.00 91.69 81 GLN A CA 1
ATOM 633 C C . GLN A 1 81 ? -14.532 -11.649 -5.108 1.00 91.69 81 GLN A C 1
ATOM 635 O O . GLN A 1 81 ? -14.273 -11.904 -3.933 1.00 91.69 81 GLN A O 1
ATOM 640 N N . GLN A 1 82 ? -13.616 -11.694 -6.072 1.00 92.69 82 GLN A N 1
ATOM 641 C CA . GLN A 1 82 ? -12.211 -12.028 -5.859 1.00 92.69 82 GLN A CA 1
ATOM 642 C C . GLN A 1 82 ? -11.531 -11.004 -4.950 1.00 92.69 82 GLN A C 1
ATOM 644 O O . GLN A 1 82 ? -10.868 -11.388 -3.986 1.00 92.69 82 GLN A O 1
ATOM 649 N N . LEU A 1 83 ? -11.760 -9.708 -5.188 1.00 93.00 83 LEU A N 1
ATOM 650 C CA . LEU A 1 83 ? -11.220 -8.649 -4.332 1.00 93.00 83 LEU A CA 1
ATOM 651 C C . LEU A 1 83 ? -11.772 -8.738 -2.905 1.00 93.00 83 LEU A C 1
ATOM 653 O O . LEU A 1 83 ? -11.008 -8.673 -1.944 1.00 93.00 83 LEU A O 1
ATOM 657 N N . ARG A 1 84 ? -13.085 -8.952 -2.743 1.00 90.69 84 ARG A N 1
ATOM 658 C CA . ARG A 1 84 ? -13.691 -9.137 -1.415 1.00 90.69 84 ARG A CA 1
ATOM 659 C C . ARG A 1 84 ? -13.151 -10.387 -0.716 1.00 90.69 84 ARG A C 1
ATOM 661 O O . ARG A 1 84 ? -12.863 -10.339 0.474 1.00 90.69 84 ARG A O 1
ATOM 668 N N . GLY A 1 85 ? -12.969 -11.479 -1.456 1.00 90.50 85 GLY A N 1
ATOM 669 C CA . GLY A 1 85 ? -12.360 -12.706 -0.948 1.00 90.50 85 GLY A CA 1
ATOM 670 C C . GLY A 1 85 ? -10.928 -12.487 -0.456 1.00 90.50 85 GLY A C 1
ATOM 671 O O . GLY A 1 85 ? -10.566 -13.003 0.599 1.00 90.50 85 GLY A O 1
ATOM 672 N N . ALA A 1 86 ? -10.133 -11.680 -1.165 1.00 91.75 86 ALA A N 1
ATOM 673 C CA . ALA A 1 86 ? -8.775 -11.337 -0.749 1.00 91.75 86 ALA A CA 1
ATOM 674 C C . ALA A 1 86 ? -8.753 -10.562 0.578 1.00 91.75 86 ALA A C 1
ATOM 676 O O . ALA A 1 86 ? -7.983 -10.914 1.469 1.00 91.75 86 ALA A O 1
ATO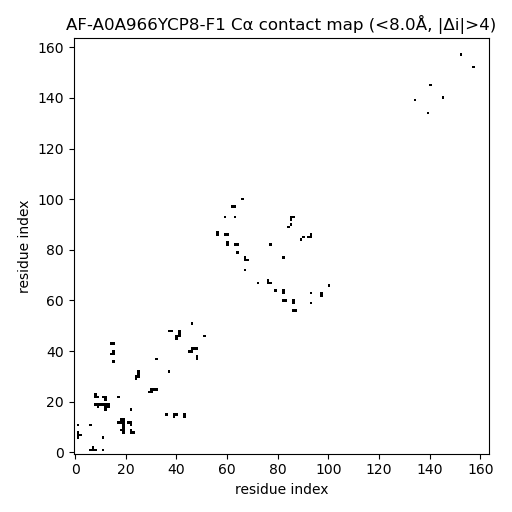M 677 N N . VAL A 1 87 ? -9.630 -9.566 0.745 1.00 91.19 87 VAL A N 1
ATOM 678 C CA . VAL A 1 87 ? -9.730 -8.805 2.004 1.00 91.19 87 VAL A CA 1
ATOM 679 C C . VAL A 1 87 ? -10.187 -9.704 3.158 1.00 91.19 87 VAL A C 1
ATOM 681 O O . VAL A 1 87 ? -9.586 -9.682 4.230 1.00 91.19 87 VAL A O 1
ATOM 684 N N . ALA A 1 88 ? -11.198 -10.546 2.931 1.00 87.12 88 ALA A N 1
ATOM 685 C CA . ALA A 1 88 ? -11.772 -11.393 3.975 1.00 87.12 88 ALA A CA 1
ATOM 686 C C . ALA A 1 88 ? -10.842 -12.538 4.416 1.00 87.12 88 ALA A C 1
ATOM 688 O O . ALA A 1 88 ? -10.800 -12.888 5.597 1.00 87.12 88 ALA A O 1
ATOM 689 N N . HIS A 1 89 ? -10.107 -13.148 3.481 1.00 90.75 89 HIS A N 1
ATOM 690 C CA . HIS A 1 89 ? -9.324 -14.360 3.748 1.00 90.75 89 HIS A CA 1
ATOM 691 C C . HIS A 1 89 ? -7.813 -14.127 3.837 1.00 90.75 89 HIS A C 1
ATOM 693 O O . HIS A 1 89 ? -7.113 -14.958 4.417 1.00 90.75 89 HIS A O 1
ATOM 699 N N . ALA A 1 90 ? -7.299 -13.019 3.301 1.00 91.00 90 ALA A N 1
ATOM 700 C CA . ALA A 1 90 ? -5.869 -12.716 3.274 1.00 91.00 90 ALA A CA 1
ATOM 701 C C . ALA A 1 90 ? -5.557 -11.233 3.589 1.00 91.00 90 ALA A C 1
ATOM 703 O O . ALA A 1 90 ? -4.812 -10.592 2.845 1.00 91.00 90 ALA A O 1
ATOM 704 N N . PRO A 1 91 ? -6.040 -10.675 4.716 1.00 85.50 91 PRO A N 1
ATOM 705 C CA . PRO A 1 91 ? -5.876 -9.250 5.030 1.00 85.50 91 PRO A CA 1
ATOM 706 C C . PRO A 1 91 ? -4.404 -8.817 5.123 1.00 85.50 91 PRO A C 1
ATOM 708 O O . PRO A 1 91 ? -4.023 -7.786 4.585 1.00 85.50 91 PRO A O 1
ATOM 711 N N . GLN A 1 92 ? -3.528 -9.655 5.693 1.00 86.94 92 GLN A N 1
ATOM 712 C CA . GLN A 1 92 ? -2.089 -9.355 5.764 1.00 86.94 92 GLN A CA 1
ATOM 713 C C . GLN A 1 92 ? -1.431 -9.266 4.381 1.00 86.94 92 GLN A C 1
ATOM 715 O O . GLN A 1 92 ? -0.484 -8.506 4.193 1.00 86.94 92 GLN A O 1
ATOM 720 N N . PHE A 1 93 ? -1.908 -10.053 3.414 1.00 91.56 93 PHE A N 1
ATOM 721 C CA . PHE A 1 93 ? -1.425 -9.969 2.039 1.00 91.56 93 PHE A CA 1
ATOM 722 C C . PHE A 1 93 ? -1.890 -8.667 1.388 1.00 91.56 93 PHE A C 1
ATOM 724 O O . PHE A 1 93 ? -1.085 -7.987 0.758 1.00 91.56 93 PHE A O 1
ATOM 731 N N . VAL A 1 94 ? -3.156 -8.293 1.595 1.00 92.94 94 VAL A N 1
ATOM 732 C CA . VAL A 1 94 ? -3.714 -7.021 1.118 1.00 92.94 94 VAL A CA 1
ATOM 733 C C . VAL A 1 94 ? -2.918 -5.836 1.663 1.00 92.94 94 VAL A C 1
ATOM 735 O O . VAL A 1 94 ? -2.531 -4.962 0.890 1.00 92.94 94 VAL A O 1
ATOM 738 N N . ASP A 1 95 ? -2.580 -5.838 2.953 1.00 89.50 95 ASP A N 1
ATOM 739 C CA . ASP A 1 95 ? -1.759 -4.788 3.564 1.00 89.50 95 ASP A CA 1
ATOM 740 C C . ASP A 1 95 ? -0.377 -4.670 2.908 1.00 89.50 95 ASP A C 1
ATOM 742 O O . ASP A 1 95 ? 0.050 -3.574 2.539 1.00 89.50 95 ASP A O 1
ATOM 746 N N . ARG A 1 96 ? 0.315 -5.800 2.706 1.00 95.12 96 ARG A N 1
ATOM 747 C CA . ARG A 1 96 ? 1.634 -5.824 2.049 1.00 95.12 96 ARG A CA 1
ATOM 748 C C . ARG A 1 96 ? 1.572 -5.418 0.586 1.00 95.12 96 ARG A C 1
ATOM 750 O O . ARG A 1 96 ? 2.477 -4.746 0.100 1.00 95.12 96 ARG A O 1
ATOM 757 N N . PHE A 1 97 ? 0.508 -5.794 -0.111 1.00 94.31 97 PHE A N 1
ATOM 758 C CA . PHE A 1 97 ? 0.285 -5.380 -1.487 1.00 94.31 97 PHE A CA 1
ATOM 759 C C . PHE A 1 97 ? 0.071 -3.864 -1.588 1.00 94.31 97 PHE A C 1
ATOM 761 O O . PHE A 1 97 ? 0.687 -3.215 -2.431 1.00 94.31 97 PHE A O 1
ATOM 768 N N . LYS A 1 98 ? -0.727 -3.279 -0.683 1.00 93.12 98 LYS A N 1
ATOM 769 C CA . LYS A 1 98 ? -0.923 -1.823 -0.597 1.00 93.12 98 LYS A CA 1
ATOM 770 C C . LYS A 1 98 ? 0.391 -1.088 -0.312 1.00 93.12 98 LYS A C 1
ATOM 772 O O . LYS A 1 98 ? 0.649 -0.054 -0.923 1.00 93.12 98 LYS A O 1
ATOM 777 N N . GLU A 1 99 ? 1.212 -1.600 0.607 1.00 93.06 99 GLU A N 1
ATOM 778 C CA . GLU A 1 99 ? 2.543 -1.052 0.917 1.00 93.06 99 GLU A CA 1
ATOM 779 C C . GLU A 1 99 ? 3.443 -1.049 -0.327 1.00 93.06 99 GLU A C 1
ATOM 781 O O . GLU A 1 99 ? 3.920 0.009 -0.734 1.00 93.06 99 GLU A O 1
ATOM 786 N N . LEU A 1 100 ? 3.565 -2.199 -0.998 1.00 95.25 100 LEU A N 1
ATOM 787 C CA . LEU A 1 100 ? 4.349 -2.345 -2.225 1.00 95.25 100 LEU A CA 1
ATOM 788 C C . LEU A 1 100 ? 3.889 -1.386 -3.331 1.00 95.25 100 LEU A C 1
ATOM 790 O O . LEU A 1 100 ? 4.715 -0.755 -3.987 1.00 95.25 100 LEU A O 1
ATOM 794 N N . TYR A 1 101 ? 2.577 -1.270 -3.540 1.00 94.81 101 TYR A N 1
ATOM 795 C CA . TYR A 1 101 ? 2.015 -0.387 -4.557 1.00 94.81 101 TYR A CA 1
ATOM 796 C C . TYR A 1 101 ? 2.319 1.090 -4.270 1.00 94.81 101 TYR A C 1
ATOM 798 O O . TYR A 1 101 ? 2.692 1.840 -5.171 1.00 94.81 101 TYR A O 1
ATOM 806 N N . ASN A 1 102 ? 2.206 1.514 -3.009 1.00 91.88 102 ASN A N 1
ATOM 807 C CA . ASN A 1 102 ? 2.528 2.883 -2.613 1.00 91.88 102 ASN A CA 1
ATOM 808 C C . ASN A 1 102 ? 4.019 3.198 -2.797 1.00 91.88 102 ASN A C 1
ATOM 810 O O . ASN A 1 102 ? 4.359 4.288 -3.255 1.00 91.88 102 ASN A O 1
ATOM 814 N N . ASP A 1 103 ? 4.902 2.259 -2.459 1.00 92.94 103 ASP A N 1
ATOM 815 C CA . ASP A 1 103 ? 6.344 2.418 -2.665 1.00 92.94 103 ASP A CA 1
ATOM 816 C C . ASP A 1 103 ? 6.697 2.470 -4.153 1.00 92.94 103 ASP A C 1
ATOM 818 O O . ASP A 1 103 ? 7.509 3.299 -4.569 1.00 92.94 103 ASP A O 1
ATOM 822 N N . TYR A 1 104 ? 6.031 1.651 -4.972 1.00 93.94 104 TYR A N 1
ATOM 823 C CA . TYR A 1 104 ? 6.142 1.720 -6.424 1.00 93.94 104 TYR A CA 1
ATOM 824 C C . TYR A 1 104 ? 5.721 3.093 -6.965 1.00 93.94 104 TYR A C 1
ATOM 826 O O . TYR A 1 104 ? 6.480 3.695 -7.720 1.00 93.94 104 TYR A O 1
ATOM 834 N N . GLN A 1 105 ? 4.562 3.620 -6.554 1.00 91.50 105 GLN A N 1
ATOM 835 C CA . GLN A 1 105 ? 4.088 4.939 -6.993 1.00 91.50 105 GLN A CA 1
ATOM 836 C C . GLN A 1 105 ? 5.081 6.046 -6.615 1.00 91.50 105 GLN A C 1
ATOM 838 O O . GLN A 1 105 ? 5.448 6.863 -7.456 1.00 91.50 105 GLN A O 1
ATOM 843 N N . ARG A 1 106 ? 5.619 6.022 -5.388 1.00 91.56 106 ARG A N 1
ATOM 844 C CA . ARG A 1 106 ? 6.662 6.973 -4.958 1.00 91.56 106 ARG A CA 1
ATOM 845 C C . ARG A 1 106 ? 7.929 6.864 -5.797 1.00 91.56 106 ARG A C 1
ATOM 847 O O . ARG A 1 106 ? 8.539 7.882 -6.118 1.00 91.56 106 ARG A O 1
ATOM 854 N N . LEU A 1 107 ? 8.344 5.644 -6.135 1.00 91.69 107 LEU A N 1
ATOM 855 C CA . LEU A 1 107 ? 9.505 5.419 -6.989 1.00 91.69 107 LEU A CA 1
ATOM 856 C C . LEU A 1 107 ? 9.250 5.930 -8.412 1.00 91.69 107 LEU A C 1
ATOM 858 O O . LEU A 1 107 ? 10.116 6.594 -8.978 1.00 91.69 107 LEU A O 1
ATOM 862 N N . ALA A 1 108 ? 8.069 5.666 -8.972 1.00 88.62 108 ALA A N 1
ATOM 863 C CA . ALA A 1 108 ? 7.668 6.141 -10.292 1.00 88.62 108 ALA A CA 1
ATOM 864 C C . ALA A 1 108 ? 7.636 7.677 -10.347 1.00 88.62 108 ALA A C 1
ATOM 866 O O . ALA A 1 108 ? 8.236 8.269 -11.243 1.00 88.62 108 ALA A O 1
ATOM 867 N N . GLU A 1 109 ? 7.036 8.328 -9.347 1.00 88.44 109 GLU A N 1
ATOM 868 C CA . GLU A 1 109 ? 7.050 9.787 -9.197 1.00 88.44 109 GLU A CA 1
ATOM 869 C C . GLU A 1 109 ? 8.477 10.333 -9.070 1.00 88.44 109 GLU A C 1
ATOM 871 O O . GLU A 1 109 ? 8.835 11.312 -9.728 1.00 88.44 109 GLU A O 1
ATOM 876 N N . PHE A 1 110 ? 9.326 9.698 -8.258 1.00 87.38 110 PHE A N 1
ATOM 877 C CA . PHE A 1 110 ? 10.722 10.101 -8.092 1.00 87.38 110 PHE A CA 1
ATOM 878 C C . PHE A 1 110 ? 11.506 10.022 -9.406 1.00 87.38 110 PHE A C 1
ATOM 880 O O . PHE A 1 110 ? 12.254 10.948 -9.730 1.00 87.38 110 PHE A O 1
ATOM 887 N N . VAL A 1 111 ? 11.334 8.943 -10.172 1.00 86.81 111 VAL A N 1
ATOM 888 C CA . VAL A 1 111 ? 11.976 8.768 -11.480 1.00 86.81 111 VAL A CA 1
ATOM 889 C C . VAL A 1 111 ? 11.455 9.805 -12.470 1.00 86.81 111 VAL A C 1
ATOM 891 O O . VAL A 1 111 ? 12.261 10.474 -13.111 1.00 86.81 111 VAL A O 1
ATOM 894 N N . GLN A 1 112 ? 10.140 10.011 -12.547 1.00 83.81 112 GLN A N 1
ATOM 895 C CA . GLN A 1 112 ? 9.536 10.998 -13.443 1.00 83.81 112 GLN A CA 1
ATOM 896 C C . GLN A 1 112 ? 10.031 12.421 -13.146 1.00 83.81 112 GLN A C 1
ATOM 898 O O . GLN A 1 112 ? 10.404 13.165 -14.057 1.00 83.81 112 GLN A O 1
ATOM 903 N N . ASN A 1 113 ? 10.102 12.789 -11.866 1.00 80.50 113 ASN A N 1
ATOM 904 C CA . ASN A 1 113 ? 10.612 14.086 -11.425 1.00 80.50 113 ASN A CA 1
ATOM 905 C C . ASN A 1 113 ? 12.114 14.226 -11.691 1.00 80.50 113 ASN A C 1
ATOM 907 O O . ASN A 1 113 ? 12.578 15.288 -12.098 1.00 80.50 113 ASN A O 1
ATOM 911 N N . SER A 1 114 ? 12.875 13.149 -11.499 1.00 77.81 114 SER A N 1
ATOM 912 C CA . SER A 1 114 ? 14.314 13.125 -11.765 1.00 77.81 114 SER A CA 1
ATOM 913 C C . SER A 1 114 ? 14.619 13.243 -13.257 1.00 77.81 114 SER A C 1
ATOM 915 O O . SER A 1 114 ? 15.539 13.968 -13.612 1.00 77.81 114 SER A O 1
ATOM 917 N N . LEU A 1 115 ? 13.842 12.597 -14.132 1.00 73.25 115 LEU A N 1
ATOM 918 C CA . LEU A 1 115 ? 13.943 12.745 -15.588 1.00 73.25 115 LEU A CA 1
ATOM 919 C C . LEU A 1 115 ? 13.558 14.156 -16.034 1.00 73.25 115 LEU A C 1
ATOM 921 O O . LEU A 1 115 ? 14.285 14.749 -16.816 1.00 73.25 115 LEU A O 1
ATOM 925 N N . SER A 1 116 ? 12.500 14.738 -15.467 1.00 68.56 116 SER A N 1
ATOM 926 C CA . SER A 1 116 ? 12.080 16.117 -15.771 1.00 68.56 116 SER A CA 1
ATOM 927 C C . SER A 1 116 ? 13.120 17.157 -15.312 1.00 68.56 116 SER A C 1
ATOM 929 O O . SER A 1 116 ? 13.417 18.128 -16.011 1.00 68.56 116 SER A O 1
ATOM 931 N N . ASN A 1 117 ? 13.747 16.935 -14.153 1.00 60.44 117 ASN A N 1
ATOM 932 C CA . ASN A 1 117 ? 14.861 17.756 -13.676 1.00 60.44 117 ASN A CA 1
ATOM 933 C C . ASN A 1 117 ? 16.137 17.521 -14.498 1.00 60.44 117 ASN A C 1
ATOM 935 O O . ASN A 1 117 ? 16.882 18.462 -14.753 1.00 60.44 117 ASN A O 1
ATOM 939 N N . ASN A 1 118 ? 16.382 16.296 -14.967 1.00 56.16 118 ASN A N 1
ATOM 940 C CA . ASN A 1 118 ? 17.473 16.033 -15.897 1.00 56.16 118 ASN A CA 1
ATOM 941 C C . ASN A 1 118 ? 17.198 16.618 -17.277 1.00 56.16 118 ASN A C 1
ATOM 943 O O . ASN A 1 118 ? 18.151 17.019 -17.904 1.00 56.16 118 ASN A O 1
ATOM 947 N N . GLU A 1 119 ? 15.963 16.727 -17.765 1.00 53.22 119 GLU A N 1
ATOM 948 C CA . GLU A 1 119 ? 15.673 17.402 -19.037 1.00 53.22 119 GLU A CA 1
ATOM 949 C C . GLU A 1 119 ? 15.922 18.909 -18.948 1.00 53.22 119 GLU A C 1
ATOM 951 O O . GLU A 1 119 ? 16.456 19.492 -19.885 1.00 53.22 119 GLU A O 1
ATOM 956 N N . THR A 1 120 ? 15.624 19.546 -17.812 1.00 52.59 120 THR A N 1
ATOM 957 C CA . THR A 1 120 ? 15.966 20.966 -17.608 1.00 52.59 120 THR A CA 1
ATOM 958 C C . THR A 1 120 ? 17.475 21.191 -17.469 1.00 52.59 120 THR A C 1
ATOM 960 O O . THR A 1 120 ? 18.000 22.147 -18.040 1.00 52.59 120 THR A O 1
ATOM 963 N N . VAL A 1 121 ? 18.200 20.290 -16.797 1.00 52.03 121 VAL A N 1
ATOM 964 C CA . VAL A 1 121 ? 19.672 20.344 -16.696 1.00 52.03 121 VAL A CA 1
ATOM 965 C C . VAL A 1 121 ? 20.357 19.901 -18.001 1.00 52.03 121 VAL A C 1
ATOM 967 O O . VAL A 1 121 ? 21.349 20.506 -18.404 1.00 52.03 121 VAL A O 1
ATOM 970 N N . ALA A 1 122 ? 19.824 18.906 -18.712 1.00 51.00 122 ALA A N 1
ATOM 971 C CA . ALA A 1 122 ? 20.309 18.398 -19.999 1.00 51.00 122 ALA A CA 1
ATOM 972 C C . ALA A 1 122 ? 20.006 19.359 -21.146 1.00 51.00 122 ALA A C 1
ATOM 974 O O . ALA A 1 122 ? 20.820 19.470 -22.048 1.00 51.00 122 ALA A O 1
ATOM 975 N N . ALA A 1 123 ? 18.899 20.105 -21.124 1.00 53.31 123 ALA A N 1
ATOM 976 C CA . ALA A 1 123 ? 18.663 21.185 -22.082 1.00 53.31 123 ALA A CA 1
ATOM 977 C C . ALA A 1 123 ? 19.699 22.312 -21.926 1.00 53.31 123 ALA A C 1
ATOM 979 O O . ALA A 1 123 ? 20.175 22.838 -22.924 1.00 53.31 123 ALA A O 1
ATOM 980 N N . GLN A 1 124 ? 20.110 22.633 -20.693 1.00 52.84 124 GLN A N 1
ATOM 981 C CA . GLN A 1 124 ? 21.171 23.616 -20.433 1.00 52.84 124 GLN A CA 1
ATOM 982 C C . GLN A 1 124 ? 22.575 23.085 -20.770 1.00 52.84 124 GLN A C 1
ATOM 984 O O . GLN A 1 124 ? 23.400 23.820 -21.304 1.00 52.84 124 GLN A O 1
ATOM 989 N N . SER A 1 125 ? 22.850 21.806 -20.502 1.00 55.47 125 SER A N 1
ATOM 990 C CA . SER A 1 125 ? 24.161 21.196 -20.777 1.00 55.47 125 SER A CA 1
ATOM 991 C C . SER A 1 125 ? 24.324 20.688 -22.215 1.00 55.47 125 SER A C 1
ATOM 993 O O . SER A 1 125 ? 25.454 20.605 -22.696 1.00 55.47 125 SER A O 1
ATOM 995 N N . ASN A 1 126 ? 23.239 20.419 -22.948 1.00 57.44 126 ASN A N 1
ATOM 996 C CA . ASN A 1 126 ? 23.284 20.106 -24.379 1.00 57.44 126 ASN A CA 1
ATOM 997 C C . ASN A 1 126 ? 23.699 21.319 -25.210 1.00 57.44 126 ASN A C 1
ATOM 999 O O . ASN A 1 126 ? 24.443 21.129 -26.164 1.00 57.44 126 ASN A O 1
ATOM 1003 N N . ASP A 1 127 ? 23.295 22.540 -24.848 1.00 59.56 127 ASP A N 1
ATOM 1004 C CA . ASP A 1 127 ? 23.769 23.748 -25.536 1.00 59.56 127 ASP A CA 1
ATOM 1005 C C . ASP A 1 127 ? 25.288 23.910 -25.361 1.00 59.56 127 ASP A C 1
ATOM 1007 O O . ASP A 1 127 ? 26.013 24.074 -26.342 1.00 59.56 127 ASP A O 1
ATOM 1011 N N . GLU A 1 128 ? 25.810 23.764 -24.138 1.00 60.56 128 GLU A N 1
ATOM 1012 C CA . GLU A 1 128 ? 27.258 23.837 -23.886 1.00 60.56 128 GLU A CA 1
ATOM 1013 C C . GLU A 1 128 ? 28.035 22.691 -24.554 1.00 60.56 128 GLU A C 1
ATOM 1015 O O . GLU A 1 128 ? 29.097 22.920 -25.137 1.00 60.56 128 GLU A O 1
ATOM 1020 N N . THR A 1 129 ? 27.497 21.468 -24.532 1.00 65.69 129 THR A N 1
ATOM 1021 C CA . THR A 1 129 ? 28.136 20.295 -25.151 1.00 65.69 129 THR A CA 1
ATOM 1022 C C . THR A 1 129 ? 28.103 20.380 -26.677 1.00 65.69 129 THR A C 1
ATOM 1024 O O . THR A 1 129 ? 29.114 20.105 -27.314 1.00 65.69 129 THR A O 1
ATOM 1027 N N . GLN A 1 130 ? 27.003 20.842 -27.283 1.00 62.41 130 GLN A N 1
ATOM 1028 C CA . GLN A 1 130 ? 26.914 21.068 -28.731 1.00 62.41 130 GLN A CA 1
ATOM 1029 C C . GLN A 1 130 ? 27.857 22.178 -29.189 1.00 62.41 130 GLN A C 1
ATOM 1031 O O . GLN A 1 130 ? 28.496 22.043 -30.233 1.00 62.41 130 GLN A O 1
ATOM 1036 N N . ILE A 1 131 ? 27.985 23.253 -28.407 1.00 71.56 131 ILE A N 1
ATOM 1037 C CA . ILE A 1 131 ? 28.965 24.308 -28.665 1.00 71.56 131 ILE A CA 1
ATOM 1038 C C . ILE A 1 131 ? 30.381 23.720 -28.592 1.00 71.56 131 ILE A C 1
ATOM 1040 O O . ILE A 1 131 ? 31.170 23.904 -29.521 1.00 71.56 131 ILE A O 1
ATOM 1044 N N . TYR A 1 132 ? 30.701 22.962 -27.541 1.00 71.38 132 TYR A N 1
ATOM 1045 C CA . TYR A 1 132 ? 32.020 22.353 -27.363 1.00 71.38 132 TYR A CA 1
ATOM 1046 C C . TYR A 1 132 ? 32.361 21.343 -28.471 1.00 71.38 132 TYR A C 1
ATOM 1048 O O . TYR A 1 132 ? 33.462 21.377 -29.028 1.00 71.38 132 TYR A O 1
ATOM 1056 N N . ASP A 1 133 ? 31.409 20.494 -28.855 1.00 74.62 133 ASP A N 1
ATOM 1057 C CA . ASP A 1 133 ? 31.560 19.531 -29.944 1.00 74.62 133 ASP A CA 1
ATOM 1058 C C . ASP A 1 133 ? 31.683 20.224 -31.302 1.00 74.62 133 ASP A C 1
ATOM 1060 O O . ASP A 1 133 ? 32.499 19.808 -32.124 1.00 74.62 133 ASP A O 1
ATOM 1064 N N . PHE A 1 134 ? 30.962 21.325 -31.531 1.00 77.56 134 PHE A N 1
ATOM 1065 C CA . PHE A 1 134 ? 31.110 22.143 -32.734 1.00 77.56 134 PHE A CA 1
ATOM 1066 C C . PHE A 1 134 ? 32.513 22.761 -32.830 1.00 77.56 134 PHE A C 1
ATOM 1068 O O . PHE A 1 134 ? 33.158 22.678 -33.880 1.00 77.56 134 PHE A O 1
ATOM 1075 N N . PHE A 1 135 ? 33.031 23.327 -31.737 1.00 79.94 135 PHE A N 1
ATOM 1076 C CA . PHE A 1 135 ? 34.399 23.851 -31.673 1.00 79.94 135 PHE A CA 1
ATOM 1077 C C . PHE A 1 135 ? 35.445 22.752 -31.908 1.00 79.94 135 PHE A C 1
ATOM 1079 O O . PHE A 1 135 ? 36.352 22.909 -32.733 1.00 79.94 135 PHE A O 1
ATOM 1086 N N . LYS A 1 136 ? 35.274 21.593 -31.266 1.00 78.38 136 LYS A N 1
ATOM 1087 C CA . LYS A 1 136 ? 36.172 20.441 -31.396 1.00 78.38 136 LYS A CA 1
ATOM 1088 C C . LYS A 1 136 ? 36.141 19.817 -32.794 1.00 78.38 136 LYS A C 1
ATOM 1090 O O . LYS A 1 136 ? 37.202 19.493 -33.329 1.00 78.38 136 LYS A O 1
ATOM 1095 N N . ALA A 1 137 ? 34.967 19.687 -33.412 1.00 78.94 137 ALA A N 1
ATOM 1096 C CA . ALA A 1 137 ? 34.800 19.146 -34.763 1.00 78.94 137 ALA A CA 1
ATOM 1097 C C . ALA A 1 137 ? 35.503 20.011 -35.817 1.00 78.94 137 ALA A C 1
ATOM 1099 O O . ALA A 1 137 ? 36.142 19.488 -36.729 1.00 78.94 137 ALA A O 1
ATOM 1100 N N . ASN A 1 138 ? 35.461 21.333 -35.642 1.00 81.44 138 ASN A N 1
ATOM 1101 C CA . ASN A 1 138 ? 36.193 22.277 -36.484 1.00 81.44 138 ASN A CA 1
ATOM 1102 C C . ASN A 1 138 ? 37.672 22.418 -36.079 1.00 81.44 138 ASN A C 1
ATOM 1104 O O . ASN A 1 138 ? 38.394 23.201 -36.688 1.00 81.44 138 ASN A O 1
ATOM 1108 N N . ARG A 1 139 ? 38.148 21.679 -35.061 1.00 82.31 139 ARG A N 1
ATOM 1109 C CA . ARG A 1 139 ? 39.497 21.802 -34.471 1.00 82.31 139 ARG A CA 1
ATOM 1110 C C . ARG A 1 139 ? 39.861 23.250 -34.120 1.00 82.31 139 ARG A C 1
ATOM 1112 O O . ARG A 1 139 ? 41.007 23.655 -34.286 1.00 82.31 139 ARG A O 1
ATOM 1119 N N . ASN A 1 140 ? 38.877 24.032 -33.675 1.00 80.25 140 ASN A N 1
ATOM 1120 C CA . ASN A 1 140 ? 38.981 25.476 -33.450 1.00 80.25 140 ASN A CA 1
ATOM 1121 C C . ASN A 1 140 ? 39.441 26.299 -34.672 1.00 80.25 140 ASN A C 1
ATOM 1123 O O . ASN A 1 140 ? 39.850 27.446 -34.510 1.00 80.25 140 ASN A O 1
ATOM 1127 N N . TYR A 1 141 ? 39.358 25.755 -35.888 1.00 85.19 141 TYR A N 1
ATOM 1128 C CA . TYR A 1 141 ? 39.757 26.433 -37.115 1.00 85.19 141 TYR A CA 1
ATOM 1129 C C . TYR A 1 141 ? 38.535 26.850 -37.933 1.00 85.19 141 TYR A C 1
ATOM 1131 O O . TYR A 1 141 ? 37.776 26.019 -38.433 1.00 85.19 141 TYR A O 1
ATOM 1139 N N . PHE A 1 142 ? 38.366 28.158 -38.110 1.00 89.38 142 PHE A N 1
ATOM 1140 C CA . PHE A 1 142 ? 37.227 28.728 -38.823 1.00 89.38 142 PHE A CA 1
ATOM 1141 C C . PHE A 1 142 ? 37.727 29.629 -39.957 1.00 89.38 142 PHE A C 1
ATOM 1143 O O . PHE A 1 142 ? 38.045 30.791 -39.705 1.00 89.38 142 PHE A O 1
ATOM 1150 N N . PRO A 1 143 ? 37.747 29.155 -41.219 1.00 86.12 143 PRO A N 1
ATOM 1151 C CA . PRO A 1 143 ? 38.420 29.836 -42.331 1.00 86.12 143 PRO A CA 1
ATOM 1152 C C . PRO A 1 143 ? 38.017 31.302 -42.529 1.00 86.12 143 PRO A C 1
ATOM 1154 O O . PRO A 1 143 ? 38.839 32.146 -42.874 1.00 86.12 143 PRO A O 1
ATOM 1157 N N . LYS A 1 144 ? 36.737 31.629 -42.305 1.00 88.69 144 LYS A N 1
ATOM 1158 C CA . LYS A 1 144 ? 36.235 33.006 -42.421 1.00 88.69 144 LYS A CA 1
ATO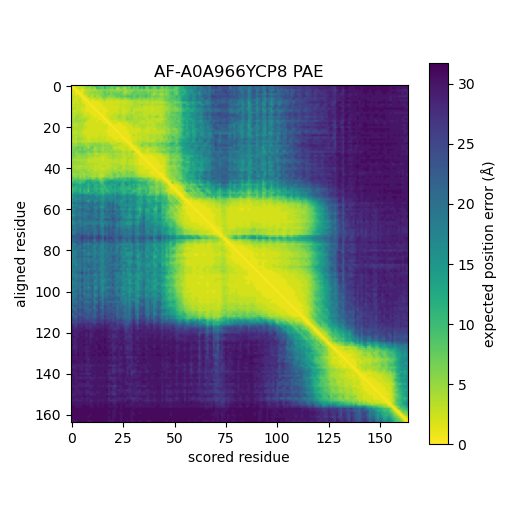M 1159 C C . LYS A 1 144 ? 36.759 33.911 -41.305 1.00 88.69 144 LYS A C 1
ATOM 1161 O O . LYS A 1 144 ? 37.079 35.062 -41.583 1.00 88.69 144 LYS A O 1
ATOM 1166 N N . LEU A 1 145 ? 36.817 33.405 -40.071 1.00 87.69 145 LEU A N 1
ATOM 1167 C CA . LEU A 1 145 ? 37.346 34.146 -38.926 1.00 87.69 145 LEU A CA 1
ATOM 1168 C C . LEU A 1 145 ? 38.863 34.284 -39.044 1.00 87.69 145 LEU A C 1
ATOM 1170 O O . LEU A 1 145 ? 39.367 35.386 -38.859 1.00 87.69 145 LEU A O 1
ATOM 1174 N N . GLU A 1 146 ? 39.553 33.225 -39.469 1.00 88.00 146 GLU A N 1
ATOM 1175 C CA . GLU A 1 146 ? 40.998 33.236 -39.712 1.00 88.00 146 GLU A CA 1
ATOM 1176 C C . GLU A 1 146 ? 41.375 34.285 -40.764 1.00 88.00 146 GLU A C 1
ATOM 1178 O O . GLU A 1 146 ? 42.185 35.167 -40.511 1.00 88.00 146 GLU A O 1
ATOM 1183 N N . ALA A 1 147 ? 40.683 34.306 -41.907 1.00 87.31 147 ALA A N 1
ATOM 1184 C CA . ALA A 1 147 ? 40.946 35.277 -42.970 1.00 87.31 147 ALA A CA 1
ATOM 1185 C C . ALA A 1 147 ? 40.656 36.740 -42.572 1.00 87.31 147 ALA A C 1
ATOM 1187 O O . ALA A 1 147 ? 41.131 37.675 -43.229 1.00 87.31 147 ALA A O 1
ATOM 1188 N N . ILE A 1 148 ? 39.815 36.965 -41.557 1.00 88.69 148 ILE A N 1
ATOM 1189 C CA . ILE A 1 148 ? 39.590 38.2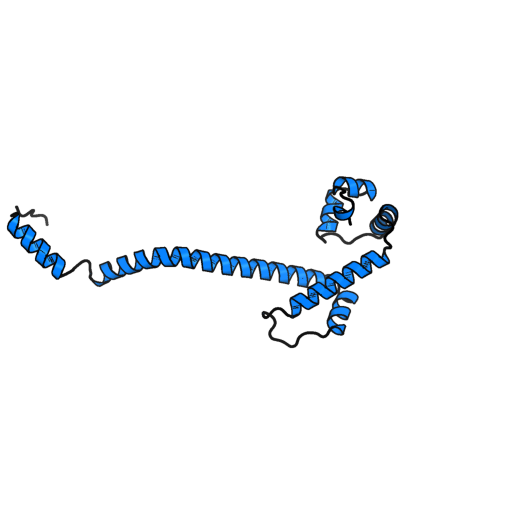95 -40.977 1.00 88.69 148 ILE A CA 1
ATOM 1190 C C . ILE A 1 148 ? 40.697 38.605 -39.971 1.00 88.69 148 ILE A C 1
ATOM 1192 O O . ILE A 1 148 ? 41.262 39.695 -40.042 1.00 88.69 148 ILE A O 1
ATOM 1196 N N . ALA A 1 149 ? 41.027 37.659 -39.088 1.00 85.94 149 ALA A N 1
ATOM 1197 C CA . ALA A 1 149 ? 42.101 37.778 -38.111 1.00 85.94 149 ALA A CA 1
ATOM 1198 C C . ALA A 1 149 ? 43.440 38.072 -38.796 1.00 85.94 149 ALA A C 1
ATOM 1200 O O . ALA A 1 149 ? 44.086 39.045 -38.429 1.00 85.94 149 ALA A O 1
ATOM 1201 N N . ASP A 1 150 ? 43.793 37.351 -39.862 1.00 83.62 150 ASP A N 1
ATOM 1202 C CA . ASP A 1 150 ? 45.001 37.571 -40.664 1.00 83.62 150 ASP A CA 1
ATOM 1203 C C . ASP A 1 150 ? 45.042 38.959 -41.301 1.00 83.62 150 ASP A C 1
ATOM 1205 O O . ASP A 1 150 ? 46.057 39.654 -41.241 1.00 83.62 150 ASP A O 1
ATOM 1209 N N . ARG A 1 151 ? 43.922 39.419 -41.872 1.00 87.00 151 ARG A N 1
ATOM 1210 C CA . ARG A 1 151 ? 43.825 40.784 -42.414 1.00 87.00 151 ARG A CA 1
ATOM 1211 C C . ARG A 1 151 ? 44.011 41.840 -41.330 1.00 87.00 151 ARG A C 1
ATOM 1213 O O . ARG A 1 151 ? 44.610 42.884 -41.583 1.00 87.00 151 ARG A O 1
ATOM 1220 N N . LEU A 1 152 ? 43.484 41.588 -40.136 1.00 86.19 152 LEU A N 1
ATOM 1221 C CA . LEU A 1 152 ? 43.631 42.470 -38.982 1.00 86.19 152 LEU A CA 1
ATOM 1222 C C . LEU A 1 152 ? 45.083 42.459 -38.479 1.00 86.19 152 LEU A C 1
ATOM 1224 O O . LEU A 1 152 ? 45.661 43.516 -38.241 1.00 86.19 152 LEU A O 1
ATOM 1228 N N . ARG A 1 153 ? 45.705 41.280 -38.437 1.00 82.62 153 ARG A N 1
ATOM 1229 C CA . ARG A 1 153 ? 47.102 41.041 -38.068 1.00 82.62 153 ARG A CA 1
ATOM 1230 C C . ARG A 1 153 ? 48.073 41.758 -39.007 1.00 82.62 153 ARG A C 1
ATOM 1232 O O . ARG A 1 153 ? 49.009 42.406 -38.548 1.00 82.62 153 ARG A O 1
ATOM 1239 N N . GLN A 1 154 ? 47.799 41.728 -40.310 1.00 82.25 154 GLN A N 1
ATOM 1240 C CA . GLN A 1 154 ? 48.553 42.468 -41.328 1.00 82.25 154 GLN A CA 1
ATOM 1241 C C . GLN A 1 154 ? 48.394 43.988 -41.198 1.00 82.25 154 GLN A C 1
ATOM 1243 O O . GLN A 1 154 ? 49.346 44.721 -41.447 1.00 82.25 154 GLN A O 1
ATOM 1248 N N . LYS A 1 155 ? 47.212 44.472 -40.794 1.00 80.50 155 LYS A N 1
ATOM 1249 C CA . LYS A 1 155 ? 46.974 45.906 -40.557 1.00 80.50 155 LYS A CA 1
ATOM 1250 C C . LYS A 1 155 ? 47.653 46.432 -39.296 1.00 80.50 155 LYS A C 1
ATOM 1252 O O . LYS A 1 155 ? 48.024 47.600 -39.273 1.00 80.50 155 LYS A O 1
ATOM 1257 N N . ILE A 1 156 ? 47.762 45.604 -38.260 1.00 80.06 156 ILE A N 1
ATOM 1258 C CA . ILE A 1 156 ? 48.362 45.991 -36.977 1.00 80.06 156 ILE A CA 1
ATOM 1259 C C . ILE A 1 156 ? 49.894 45.848 -37.016 1.00 80.06 156 ILE A C 1
ATOM 1261 O O . ILE A 1 156 ? 50.577 46.590 -36.318 1.00 80.06 156 ILE A O 1
ATOM 1265 N N . GLY A 1 157 ? 50.430 44.985 -37.891 1.00 65.62 157 GLY A N 1
ATOM 1266 C CA . GLY A 1 157 ? 51.862 44.691 -37.991 1.00 65.62 157 GLY A CA 1
ATOM 1267 C C . GLY A 1 157 ? 52.328 43.860 -36.793 1.00 65.62 157 GLY A C 1
ATOM 1268 O O . GLY A 1 157 ? 52.022 44.187 -35.652 1.00 65.62 157 GLY A O 1
ATOM 1269 N N . HIS A 1 158 ? 53.049 42.760 -37.020 1.00 61.84 158 HIS A N 1
ATOM 1270 C CA . HIS A 1 158 ? 53.574 41.949 -35.917 1.00 61.84 158 HIS A CA 1
ATOM 1271 C C . HIS A 1 158 ? 55.100 42.033 -35.835 1.00 61.84 158 HIS A C 1
ATOM 1273 O O . HIS A 1 158 ? 55.757 41.788 -36.848 1.00 61.84 158 HIS A O 1
ATOM 1279 N N . PRO A 1 159 ? 55.682 42.257 -34.642 1.00 56.06 159 PRO A N 1
ATOM 1280 C CA . PRO A 1 159 ? 56.899 41.550 -34.280 1.00 56.06 159 PRO A CA 1
ATOM 1281 C C . PRO A 1 159 ? 56.571 40.047 -34.200 1.00 56.06 159 PRO A C 1
ATOM 1283 O O . PRO A 1 159 ? 55.579 39.643 -33.584 1.00 56.06 159 PRO A O 1
ATOM 1286 N N . GLN A 1 160 ? 57.360 39.234 -34.903 1.00 52.84 160 GLN A N 1
ATOM 1287 C CA . GLN A 1 160 ? 57.394 37.784 -34.727 1.00 52.84 160 GLN A CA 1
ATOM 1288 C C . GLN A 1 160 ? 57.870 37.490 -33.303 1.00 52.84 160 GLN A C 1
ATOM 1290 O O . GLN A 1 160 ? 59.023 37.771 -32.992 1.00 52.84 160 GLN A O 1
ATOM 1295 N N . ASP A 1 161 ? 57.015 36.901 -32.469 1.00 50.97 161 ASP A N 1
ATOM 1296 C CA . ASP A 1 161 ? 57.509 36.109 -31.346 1.00 50.97 161 ASP A CA 1
ATOM 1297 C C . ASP A 1 161 ? 57.914 34.745 -31.911 1.00 50.97 161 ASP A C 1
ATOM 1299 O O . ASP A 1 161 ? 57.085 33.880 -32.201 1.00 50.97 161 ASP A O 1
ATOM 1303 N N . GLU A 1 162 ? 59.218 34.607 -32.140 1.00 55.16 162 GLU A N 1
ATOM 1304 C CA . GLU A 1 162 ? 59.903 33.321 -32.120 1.00 55.16 162 GLU A CA 1
ATOM 1305 C C . GLU A 1 162 ? 59.627 32.649 -30.774 1.00 55.16 162 GLU A C 1
ATOM 1307 O O . GLU A 1 162 ? 59.928 33.245 -29.746 1.00 55.16 162 GLU A O 1
ATOM 1312 N N . LEU A 1 163 ? 59.119 31.414 -30.757 1.00 44.84 163 LEU A N 1
ATOM 1313 C CA . LEU A 1 163 ? 59.375 30.471 -29.663 1.00 44.84 163 LEU A CA 1
ATOM 1314 C C . LEU A 1 163 ? 58.987 29.041 -30.079 1.00 44.84 163 LEU A C 1
ATOM 1316 O O . LEU A 1 163 ? 57.814 28.681 -30.064 1.00 44.84 163 LEU A O 1
ATOM 1320 N N . TYR A 1 164 ? 60.057 28.307 -30.419 1.00 43.56 164 TYR A N 1
ATOM 1321 C CA . TYR A 1 164 ? 60.314 26.854 -30.456 1.00 43.56 164 TYR A CA 1
ATOM 1322 C C . TYR A 1 164 ? 59.379 25.916 -31.229 1.00 43.56 164 TYR A C 1
ATOM 1324 O O . TYR A 1 164 ? 58.254 25.637 -30.766 1.00 43.56 164 TYR A O 1
#

Sequence (164 aa):
MRKHHKHTQAELGKLIGVTAAYVNLLENNQRTLTVKVLMSLTDVYGISAQELAQTHEAEDLNALRMMVRDPIFSSDEPDLQQLRGAVAHAPQFVDRFKELYNDYQRLAEFVQNSLSNNETVAAQSNDETQIYDFFKANRNYFPKLEAIADRLRQKIGHPQDELY

Radius of gyration: 33.85 Å; Cα contacts (8 Å, |Δi|>4): 70; chains: 1; bounding box: 80×60×72 Å

Solvent-accessible surface area (backbone atoms only — not comparable to full-atom values): 9511 Å² total; per-residue (Å²): 109,54,75,81,71,69,49,50,56,56,54,49,9,64,73,48,74,46,51,37,67,56,44,51,32,46,76,67,69,73,46,83,87,46,72,70,50,45,50,35,46,20,74,74,69,73,46,52,66,64,58,55,54,50,51,52,52,53,51,51,45,52,50,48,60,56,58,63,68,38,79,88,54,87,66,88,69,77,52,74,66,56,48,47,48,40,52,76,76,36,46,72,55,50,54,52,48,53,50,52,51,53,54,49,51,53,49,50,52,50,50,53,52,49,50,54,53,44,47,60,52,45,58,58,46,46,56,55,48,52,51,50,49,52,40,57,75,47,69,77,58,50,73,73,59,47,60,47,50,51,54,50,46,65,72,69,59,73,83,82,81,85,80,134

Secondary structure (DSSP, 8-state):
-TTTTT--HHHHHHHHTS-HHHHHHHHTT-SPPPHHHHHHHHHHH---HHHHHHHHHHHHHHHHHHHTTSTT--SPPPPHHHHHHHHHH-HHHHHHHHHHHHHHHHHHHHHHHHHHHHHHHHHHHHHHHHHHHHHHHTTT--HHHHHHHHHHHHHH--------

pLDDT: mean 79.95, std 12.15, range [43.56, 95.25]